Protein AF-A0A7J7GX47-F1 (afdb_monomer_lite)

Organism: Camellia sinensis (NCBI:txid4442)

Radius of gyration: 17.74 Å; chains: 1; bounding box: 39×36×40 Å

Structure (mmCIF, N/CA/C/O backbone):
data_AF-A0A7J7GX47-F1
#
_entry.id   AF-A0A7J7GX47-F1
#
loop_
_atom_site.group_PDB
_atom_site.id
_atom_site.type_symbol
_atom_site.label_atom_id
_atom_site.label_alt_id
_atom_site.label_comp_id
_atom_site.label_asym_id
_atom_site.label_entity_id
_atom_site.label_seq_id
_atom_site.pdbx_PDB_ins_code
_atom_site.Cartn_x
_atom_site.Cartn_y
_atom_site.Cartn_z
_atom_site.occupancy
_atom_site.B_iso_or_equiv
_atom_site.auth_seq_id
_atom_site.auth_comp_id
_atom_site.auth_asym_id
_atom_site.auth_atom_id
_atom_site.pdbx_PDB_model_num
ATOM 1 N N . MET A 1 1 ? 8.323 -12.358 -23.129 1.00 65.06 1 MET A N 1
ATOM 2 C CA . MET A 1 1 ? 8.931 -12.223 -21.784 1.00 65.06 1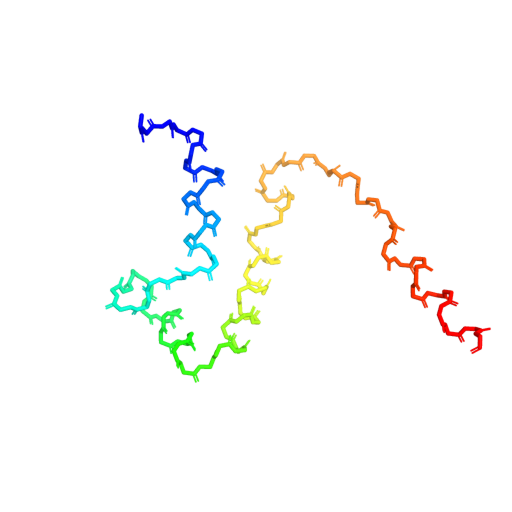 MET A CA 1
ATOM 3 C C . MET A 1 1 ? 8.366 -11.052 -20.983 1.00 65.06 1 MET A C 1
ATOM 5 O O . MET A 1 1 ? 8.536 -11.061 -19.779 1.00 65.06 1 MET A O 1
ATOM 9 N N . PHE A 1 2 ? 7.617 -10.117 -21.571 1.00 60.75 2 PHE A N 1
ATOM 10 C CA . PHE A 1 2 ? 6.748 -9.228 -20.795 1.00 60.75 2 PHE A CA 1
ATOM 11 C C . PHE A 1 2 ? 5.423 -9.123 -21.534 1.00 60.75 2 PHE A C 1
ATOM 13 O O . PHE A 1 2 ? 5.326 -8.410 -22.527 1.00 60.75 2 PHE A O 1
ATOM 20 N N . ASP A 1 3 ? 4.462 -9.943 -21.119 1.00 87.50 3 ASP A N 1
ATOM 21 C CA . ASP A 1 3 ? 3.075 -9.758 -21.523 1.00 87.50 3 ASP A CA 1
ATOM 22 C C . ASP A 1 3 ? 2.447 -8.730 -20.574 1.00 87.50 3 ASP A C 1
ATOM 24 O O . ASP A 1 3 ? 2.752 -8.735 -19.378 1.00 87.50 3 ASP A O 1
ATOM 28 N N . LEU A 1 4 ? 1.583 -7.857 -21.090 1.00 90.62 4 LEU A N 1
ATOM 29 C CA . LEU A 1 4 ? 0.806 -6.940 -20.255 1.00 90.62 4 LEU A CA 1
ATOM 30 C C . LEU A 1 4 ? -0.067 -7.714 -19.265 1.00 90.62 4 LEU A C 1
ATOM 32 O O . LEU A 1 4 ? -0.278 -7.248 -18.148 1.00 90.62 4 LEU A O 1
ATOM 36 N N . VAL A 1 5 ? -0.492 -8.924 -19.633 1.00 91.81 5 VAL A N 1
ATOM 37 C CA . VAL A 1 5 ? -1.205 -9.842 -18.737 1.00 91.81 5 VAL A CA 1
ATOM 38 C C . VAL A 1 5 ? -0.403 -10.111 -17.456 1.00 91.81 5 VAL A C 1
ATOM 40 O O . VAL A 1 5 ? -0.954 -10.057 -16.356 1.00 91.81 5 VAL A O 1
ATOM 43 N N . ASN A 1 6 ? 0.924 -10.255 -17.556 1.00 89.62 6 ASN A N 1
ATOM 44 C CA . ASN A 1 6 ? 1.779 -10.519 -16.395 1.00 89.62 6 ASN A CA 1
ATOM 45 C C . ASN A 1 6 ? 1.771 -9.370 -15.375 1.00 89.62 6 ASN A C 1
ATOM 47 O O . ASN A 1 6 ? 2.069 -9.602 -14.203 1.00 89.62 6 ASN A O 1
ATOM 51 N N . VAL A 1 7 ? 1.448 -8.135 -15.785 1.00 92.25 7 VAL A N 1
ATOM 52 C CA . VAL A 1 7 ? 1.324 -6.990 -14.862 1.00 92.25 7 VAL A CA 1
ATOM 53 C C . VAL A 1 7 ? 0.233 -7.256 -13.835 1.00 92.25 7 VAL A C 1
ATOM 55 O O . VAL A 1 7 ? 0.462 -7.077 -12.640 1.00 92.25 7 VAL A O 1
ATOM 58 N N . PHE A 1 8 ? -0.916 -7.741 -14.291 1.00 91.69 8 PHE A N 1
ATOM 59 C CA . PHE A 1 8 ? -2.075 -7.983 -13.442 1.00 91.69 8 PHE A CA 1
ATOM 60 C C . PHE A 1 8 ? -2.026 -9.352 -12.758 1.00 91.69 8 PHE A C 1
ATOM 62 O O . PHE A 1 8 ? -2.427 -9.456 -11.603 1.00 91.69 8 PHE A O 1
ATOM 69 N N . GLU A 1 9 ? -1.493 -10.381 -13.423 1.00 91.69 9 GLU A N 1
ATOM 70 C CA . GLU A 1 9 ? -1.473 -11.748 -12.880 1.00 91.69 9 GLU A CA 1
ATOM 71 C C . GLU A 1 9 ? -0.280 -12.038 -11.960 1.00 91.69 9 GLU A C 1
ATOM 73 O O . GLU A 1 9 ? -0.380 -12.883 -11.072 1.00 91.69 9 GLU A O 1
ATOM 78 N N . VAL A 1 10 ? 0.855 -11.353 -12.151 1.00 90.62 10 VAL A N 1
ATOM 79 C CA . VAL A 1 10 ? 2.103 -11.669 -11.436 1.00 90.62 10 VAL A CA 1
ATOM 80 C C . VAL A 1 10 ? 2.652 -10.456 -10.695 1.00 90.62 10 VAL A C 1
ATOM 82 O O . VAL A 1 10 ? 2.816 -10.512 -9.477 1.00 90.62 10 VAL A O 1
ATOM 85 N N . PHE A 1 11 ? 2.918 -9.346 -11.388 1.00 90.69 11 PHE A N 1
ATOM 86 C CA . PHE A 1 11 ? 3.659 -8.228 -10.796 1.00 90.69 11 PHE A CA 1
ATOM 87 C C . PHE A 1 11 ? 2.877 -7.499 -9.698 1.00 90.69 11 PHE A C 1
ATOM 89 O O . PHE A 1 11 ? 3.417 -7.295 -8.611 1.00 90.69 11 PHE A O 1
ATOM 96 N N . LEU A 1 12 ? 1.619 -7.121 -9.949 1.00 92.50 12 LEU A N 1
ATOM 97 C CA . LEU A 1 12 ? 0.805 -6.413 -8.956 1.00 92.50 12 LEU A CA 1
ATOM 98 C C . LEU A 1 12 ? 0.504 -7.276 -7.720 1.00 92.50 12 LEU A C 1
ATOM 100 O O . LEU A 1 12 ? 0.747 -6.7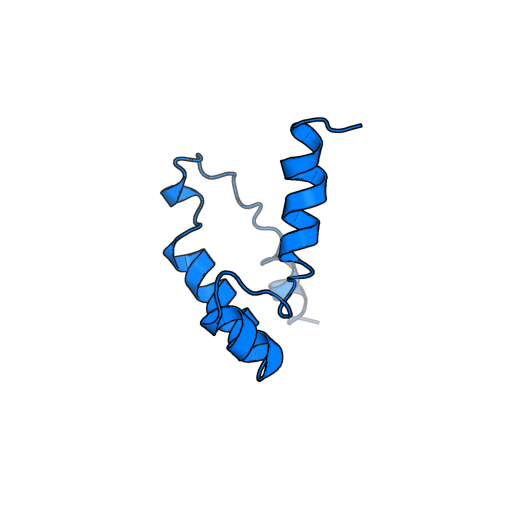88 -6.615 1.00 92.50 12 LEU A O 1
ATOM 104 N N . PRO A 1 13 ? 0.066 -8.548 -7.846 1.00 93.88 13 PRO A N 1
ATOM 105 C CA . PRO A 1 13 ? -0.113 -9.407 -6.680 1.00 93.88 13 PRO A CA 1
ATOM 106 C C . PRO A 1 13 ? 1.174 -9.556 -5.865 1.00 93.88 13 PRO A C 1
ATOM 108 O O . PRO A 1 13 ? 1.158 -9.357 -4.652 1.00 93.88 13 PRO A O 1
ATOM 111 N N . GLN A 1 14 ? 2.312 -9.828 -6.513 1.00 92.19 14 GLN A N 1
ATOM 112 C CA . GLN A 1 14 ? 3.585 -9.978 -5.804 1.00 92.19 14 GLN A CA 1
ATOM 113 C C . GLN A 1 14 ? 4.016 -8.693 -5.087 1.00 92.19 14 GLN A C 1
ATOM 115 O O . GLN A 1 14 ? 4.437 -8.764 -3.933 1.00 92.19 14 GLN A O 1
ATOM 120 N N . LEU A 1 15 ? 3.872 -7.530 -5.729 1.00 91.31 15 LEU A N 1
ATOM 121 C CA . LEU A 1 15 ? 4.209 -6.237 -5.131 1.00 91.31 15 LEU A CA 1
ATOM 122 C C . LEU A 1 15 ? 3.346 -5.926 -3.899 1.00 91.31 15 LEU A C 1
ATOM 124 O O . LEU A 1 15 ? 3.855 -5.394 -2.914 1.00 91.31 15 LEU A O 1
ATOM 128 N N . LEU A 1 16 ? 2.052 -6.255 -3.944 1.00 91.88 16 LEU A N 1
ATOM 129 C CA . LEU A 1 16 ? 1.130 -6.021 -2.829 1.00 91.88 16 LEU A CA 1
ATOM 130 C C . LEU A 1 16 ? 1.377 -6.978 -1.655 1.00 91.88 16 LEU A C 1
ATOM 132 O O . LEU A 1 16 ? 1.245 -6.565 -0.504 1.00 91.88 16 LEU A O 1
ATOM 136 N N . LEU A 1 17 ? 1.759 -8.234 -1.923 1.00 89.44 17 LEU A N 1
ATOM 137 C CA . LEU A 1 17 ? 2.133 -9.185 -0.869 1.00 89.44 17 LEU A CA 1
ATOM 138 C C . LEU A 1 17 ? 3.476 -8.835 -0.218 1.00 89.44 17 LEU A C 1
ATOM 140 O O . LEU A 1 17 ? 3.648 -9.032 0.988 1.00 89.44 17 LEU A O 1
ATOM 144 N N . TYR A 1 18 ? 4.422 -8.324 -1.006 1.00 86.19 18 TYR A N 1
ATOM 145 C CA . TYR A 1 18 ? 5.780 -8.033 -0.558 1.00 86.19 18 TYR A CA 1
ATOM 146 C C . TYR A 1 18 ? 6.195 -6.617 -0.970 1.00 86.19 18 TYR A C 1
ATOM 148 O O . TYR A 1 18 ? 6.957 -6.438 -1.925 1.00 86.19 18 TYR A O 1
ATOM 156 N N . PRO A 1 19 ? 5.727 -5.591 -0.232 1.00 84.50 19 PRO A N 1
ATOM 157 C CA . PRO A 1 19 ? 6.176 -4.227 -0.45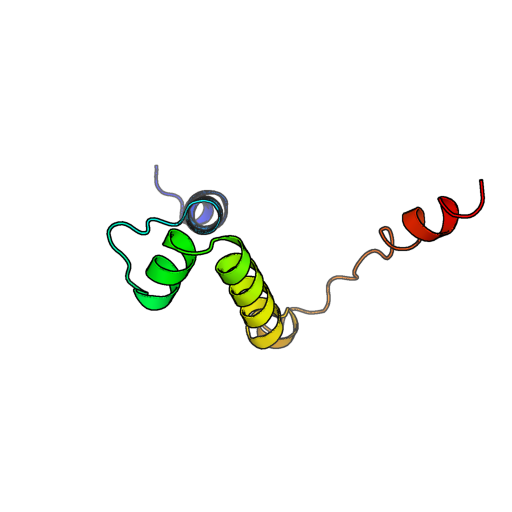4 1.00 84.50 19 PRO A CA 1
ATOM 158 C C . PRO A 1 19 ? 7.689 -4.128 -0.254 1.00 84.50 19 PRO A C 1
ATOM 160 O O . PRO A 1 19 ? 8.262 -4.833 0.577 1.00 84.50 19 PRO A O 1
ATOM 163 N N . THR A 1 20 ? 8.334 -3.205 -0.967 1.00 85.00 20 THR A N 1
ATOM 164 C CA . THR A 1 20 ? 9.755 -2.887 -0.765 1.00 85.00 20 THR A CA 1
ATOM 165 C C . THR A 1 20 ? 9.881 -1.624 0.097 1.00 85.00 20 THR A C 1
ATOM 167 O O . THR A 1 20 ? 9.812 -0.519 -0.437 1.00 85.00 20 THR A O 1
ATOM 170 N N . PRO A 1 21 ? 10.053 -1.735 1.429 1.00 77.38 21 PRO A N 1
ATOM 171 C CA . PRO A 1 21 ? 10.124 -0.571 2.317 1.00 77.38 21 PRO A CA 1
ATOM 172 C C . PRO A 1 21 ? 11.472 0.166 2.256 1.00 77.38 21 PRO A C 1
ATOM 174 O O . PRO A 1 21 ? 11.588 1.258 2.802 1.00 77.38 21 PRO A O 1
ATOM 177 N N . SER A 1 22 ? 12.490 -0.422 1.617 1.00 79.06 22 SER A N 1
ATOM 178 C CA . SER A 1 22 ? 13.851 0.128 1.538 1.00 79.06 22 SER A CA 1
ATOM 179 C C . SER A 1 22 ? 14.004 1.306 0.572 1.00 79.06 22 SER A C 1
ATOM 181 O O . SER A 1 22 ? 14.948 2.072 0.728 1.00 79.06 22 SER A O 1
ATOM 183 N N . ASP A 1 23 ? 13.093 1.460 -0.392 1.00 85.88 23 ASP A N 1
ATOM 184 C CA . ASP A 1 23 ? 13.034 2.615 -1.298 1.00 85.88 23 ASP A CA 1
ATOM 185 C C . ASP A 1 23 ? 11.567 3.029 -1.520 1.00 85.88 23 ASP A C 1
ATOM 187 O O . ASP A 1 23 ? 10.938 2.660 -2.517 1.00 85.88 23 ASP A O 1
ATOM 191 N N . PRO A 1 24 ? 10.945 3.683 -0.523 1.00 89.19 24 PRO A N 1
ATOM 192 C CA . PRO A 1 24 ? 9.506 3.853 -0.519 1.00 89.19 24 PRO A CA 1
ATOM 193 C C . PRO A 1 24 ? 9.071 5.113 -1.271 1.00 89.19 24 PRO A C 1
ATOM 195 O O . PRO A 1 24 ? 9.436 6.229 -0.911 1.00 89.19 24 PRO A O 1
ATOM 198 N N . LEU A 1 25 ? 8.156 4.951 -2.230 1.00 92.25 25 LEU A N 1
ATOM 199 C CA . LEU A 1 25 ? 7.418 6.086 -2.803 1.00 92.25 25 LEU A CA 1
ATOM 200 C C . LEU A 1 25 ? 6.451 6.716 -1.786 1.00 92.25 25 LEU A C 1
ATOM 202 O O . LEU A 1 25 ? 6.235 7.925 -1.795 1.00 92.25 25 LEU A O 1
ATOM 206 N N . ASN A 1 26 ? 5.879 5.903 -0.889 1.00 94.12 26 ASN A N 1
ATOM 207 C CA . ASN A 1 26 ? 5.076 6.364 0.243 1.00 94.12 26 ASN A CA 1
ATOM 208 C C . ASN A 1 26 ? 5.819 6.081 1.557 1.00 94.12 26 ASN A C 1
ATOM 210 O O . ASN A 1 26 ? 5.710 4.995 2.133 1.00 94.12 26 ASN A O 1
ATOM 214 N N . GLY A 1 27 ? 6.572 7.079 2.025 1.00 94.00 27 GLY A N 1
ATOM 215 C CA . GLY A 1 27 ? 7.377 6.972 3.242 1.00 94.00 27 GLY A CA 1
ATOM 216 C C . GLY A 1 27 ? 6.563 6.720 4.516 1.00 94.00 27 GLY A C 1
ATOM 217 O O . GLY A 1 27 ? 7.035 6.006 5.396 1.00 94.00 27 GLY A O 1
ATOM 218 N N . GLU A 1 28 ? 5.331 7.235 4.614 1.00 94.19 28 GLU A N 1
ATOM 219 C CA . GLU A 1 28 ? 4.461 7.013 5.782 1.00 94.19 28 GLU A CA 1
ATOM 220 C C . GLU A 1 28 ? 4.037 5.543 5.878 1.00 94.19 28 GLU A C 1
ATOM 222 O O . GLU A 1 28 ? 4.153 4.923 6.936 1.00 94.19 28 GLU A O 1
ATOM 227 N N . ALA A 1 29 ? 3.594 4.971 4.755 1.00 93.88 29 ALA A N 1
ATOM 228 C CA . ALA A 1 29 ? 3.201 3.569 4.672 1.00 93.88 29 ALA A CA 1
ATOM 229 C C . ALA A 1 29 ? 4.376 2.634 4.990 1.00 93.88 29 ALA A C 1
ATOM 231 O O . ALA A 1 29 ? 4.216 1.690 5.763 1.00 93.88 29 ALA A O 1
ATOM 232 N N . ALA A 1 30 ? 5.562 2.924 4.447 1.00 94.00 30 ALA A N 1
ATOM 233 C CA . ALA A 1 30 ? 6.762 2.135 4.700 1.00 94.00 30 ALA A CA 1
ATOM 234 C C . ALA A 1 30 ? 7.220 2.221 6.161 1.00 94.00 30 ALA A C 1
ATOM 236 O O . ALA A 1 30 ? 7.475 1.190 6.782 1.00 94.00 30 ALA A O 1
ATOM 237 N N . ALA A 1 31 ? 7.254 3.423 6.745 1.00 94.69 31 ALA A N 1
ATOM 238 C CA . ALA A 1 31 ? 7.607 3.601 8.151 1.00 94.69 31 ALA A CA 1
ATOM 239 C C . ALA A 1 31 ? 6.623 2.874 9.080 1.00 94.69 31 ALA A C 1
ATOM 241 O O . ALA A 1 31 ? 7.044 2.224 10.039 1.00 94.69 31 ALA A O 1
ATOM 242 N N . LEU A 1 32 ? 5.318 2.944 8.785 1.00 94.75 32 LEU A N 1
ATOM 243 C CA . LEU A 1 32 ? 4.300 2.225 9.547 1.00 94.75 32 LEU A CA 1
ATOM 244 C C . LEU A 1 32 ? 4.486 0.711 9.423 1.00 94.75 32 LEU A C 1
ATOM 246 O O . LEU A 1 32 ? 4.518 0.039 10.444 1.00 94.75 32 LEU A O 1
ATOM 250 N N . MET A 1 33 ? 4.693 0.191 8.211 1.00 92.75 33 MET A N 1
ATOM 251 C CA . MET A 1 33 ? 4.933 -1.235 7.973 1.00 92.75 33 MET A CA 1
ATOM 252 C C . MET A 1 33 ? 6.177 -1.753 8.711 1.00 92.75 33 MET A C 1
ATOM 254 O O . MET A 1 33 ? 6.138 -2.842 9.280 1.00 92.75 33 MET A O 1
ATOM 258 N N . MET A 1 34 ? 7.271 -0.982 8.717 1.00 92.69 34 MET A N 1
ATOM 259 C CA . MET A 1 34 ? 8.514 -1.356 9.402 1.00 92.69 34 MET A CA 1
ATOM 260 C C . MET A 1 34 ? 8.381 -1.326 10.929 1.00 92.69 34 MET A C 1
ATOM 262 O O . MET A 1 34 ? 9.017 -2.127 11.610 1.00 92.69 34 MET A O 1
ATOM 266 N N . ARG A 1 35 ? 7.583 -0.398 11.473 1.00 95.50 35 ARG A N 1
ATOM 267 C CA . ARG A 1 35 ? 7.415 -0.218 12.922 1.00 95.50 35 ARG A CA 1
ATOM 268 C C . ARG A 1 35 ? 6.335 -1.122 13.512 1.00 95.50 35 ARG A C 1
ATOM 270 O O . ARG A 1 35 ? 6.521 -1.655 14.599 1.00 95.50 35 ARG A O 1
ATOM 277 N N . ASP A 1 36 ? 5.201 -1.232 12.830 1.00 96.00 36 ASP A N 1
ATOM 278 C CA . ASP A 1 36 ? 4.009 -1.946 13.282 1.00 96.00 36 ASP A CA 1
ATOM 279 C C . ASP A 1 36 ? 3.219 -2.483 12.080 1.00 96.00 36 ASP A C 1
ATOM 281 O O . ASP A 1 36 ? 2.372 -1.809 11.480 1.00 96.00 36 ASP A O 1
ATOM 285 N N . LYS A 1 37 ? 3.500 -3.742 11.740 1.00 93.06 37 LYS A N 1
ATOM 286 C CA . LYS A 1 37 ? 2.854 -4.429 10.623 1.00 93.06 37 LYS A CA 1
ATOM 287 C C . LYS A 1 37 ? 1.342 -4.588 10.828 1.00 93.06 37 LYS A C 1
ATOM 289 O O . LYS A 1 37 ? 0.593 -4.453 9.866 1.00 93.06 37 LYS A O 1
ATOM 294 N N . THR A 1 38 ? 0.881 -4.815 12.057 1.00 96.06 38 THR A N 1
ATOM 295 C CA . THR A 1 38 ? -0.549 -4.992 12.355 1.00 96.06 38 THR A CA 1
ATOM 296 C C . THR A 1 38 ? -1.316 -3.692 12.123 1.00 96.06 38 THR A C 1
ATOM 298 O O . THR A 1 38 ? -2.368 -3.694 11.482 1.00 96.06 38 THR A O 1
ATOM 301 N N . ALA A 1 39 ? -0.772 -2.562 12.586 1.00 96.44 39 ALA A N 1
ATOM 302 C CA . ALA A 1 39 ? -1.367 -1.252 12.337 1.00 96.44 39 ALA A CA 1
ATOM 303 C C . ALA A 1 39 ? -1.363 -0.890 10.843 1.00 96.44 39 ALA A C 1
ATOM 305 O O . ALA A 1 39 ? -2.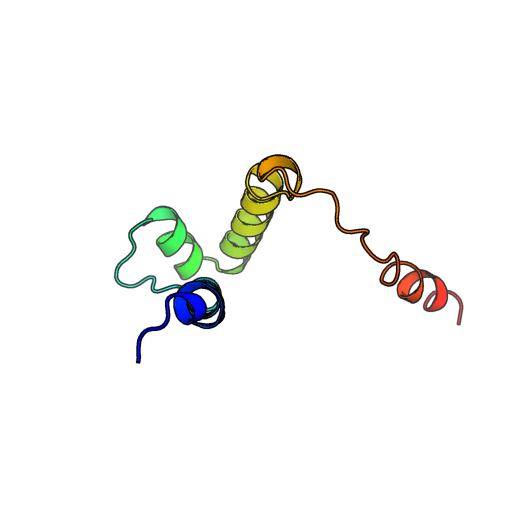332 -0.310 10.347 1.00 96.44 39 ALA A O 1
ATOM 306 N N . TYR A 1 40 ? -0.306 -1.258 10.112 1.00 95.75 40 TYR A N 1
ATOM 307 C CA . TYR A 1 40 ? -0.265 -1.118 8.657 1.00 95.75 40 TYR A CA 1
ATOM 308 C C . TYR A 1 40 ? -1.384 -1.921 7.978 1.00 95.75 40 TYR A C 1
ATOM 310 O O . TYR A 1 40 ? -2.151 -1.350 7.206 1.00 95.75 40 TYR A O 1
ATOM 318 N N . GLU A 1 41 ? -1.536 -3.207 8.303 1.00 94.75 41 GLU A N 1
ATOM 319 C CA . GLU A 1 41 ? -2.587 -4.067 7.739 1.00 94.75 41 GLU A CA 1
ATOM 320 C C . GLU A 1 41 ? -3.995 -3.533 8.031 1.00 94.75 41 GLU A C 1
ATOM 322 O O . GLU A 1 41 ? -4.861 -3.541 7.153 1.00 94.75 41 GLU A O 1
ATOM 327 N N . GLN A 1 42 ? -4.226 -3.023 9.242 1.00 97.31 42 GLN A N 1
ATOM 328 C CA . GLN A 1 42 ? -5.494 -2.400 9.613 1.00 97.31 42 GLN A CA 1
ATOM 329 C C . GLN A 1 42 ? -5.771 -1.141 8.776 1.00 97.31 42 GLN A C 1
ATOM 331 O O . GLN A 1 42 ? -6.855 -1.000 8.207 1.00 97.31 42 GLN A O 1
ATOM 336 N N . ARG A 1 43 ? -4.770 -0.267 8.616 1.00 95.88 43 ARG A N 1
ATOM 337 C CA . ARG A 1 43 ? -4.884 0.945 7.792 1.00 95.88 43 ARG A CA 1
ATOM 338 C C . ARG A 1 43 ? -5.109 0.610 6.316 1.00 95.88 43 ARG A C 1
ATOM 340 O O . ARG A 1 43 ? -5.914 1.270 5.667 1.00 95.88 43 ARG A O 1
ATOM 347 N N . VAL A 1 44 ? -4.469 -0.436 5.789 1.00 95.69 44 VAL A N 1
ATOM 348 C CA . VAL A 1 44 ? -4.722 -0.928 4.422 1.00 95.69 44 VAL A CA 1
ATOM 349 C C . VAL A 1 44 ? -6.182 -1.361 4.267 1.00 95.69 44 VAL A C 1
ATOM 351 O O . VAL A 1 44 ? -6.841 -0.917 3.329 1.00 95.69 44 VAL A O 1
ATOM 354 N N . LYS A 1 45 ? -6.728 -2.148 5.205 1.00 95.12 45 LYS A N 1
ATOM 355 C CA . LYS A 1 45 ? -8.140 -2.577 5.169 1.00 95.12 45 LYS A CA 1
ATOM 356 C C . LYS A 1 45 ? -9.108 -1.393 5.186 1.00 95.12 45 LYS A C 1
ATOM 358 O O . LYS A 1 45 ? -10.061 -1.377 4.409 1.00 95.12 45 LYS A O 1
ATOM 363 N N . GLU A 1 46 ? -8.855 -0.394 6.029 1.00 96.56 46 GLU A N 1
ATOM 364 C CA . GLU A 1 46 ? -9.662 0.832 6.094 1.00 96.56 46 GLU A CA 1
ATOM 365 C C . GLU A 1 46 ? -9.641 1.605 4.771 1.00 96.56 46 GLU A C 1
ATOM 367 O O . GLU A 1 46 ? -10.682 2.060 4.294 1.00 96.56 46 GLU A O 1
ATOM 372 N N . PHE A 1 47 ? -8.470 1.718 4.140 1.00 95.25 47 PHE A N 1
ATOM 373 C CA . PHE A 1 47 ? -8.336 2.376 2.842 1.00 95.25 47 PHE A CA 1
ATOM 374 C C . PHE A 1 47 ? -9.036 1.590 1.730 1.00 95.25 47 PHE A C 1
ATOM 376 O O . PHE A 1 47 ? -9.735 2.198 0.922 1.00 95.25 47 PHE A O 1
ATOM 383 N N . CYS A 1 48 ? -8.943 0.257 1.718 1.00 93.19 48 CYS A N 1
ATOM 384 C CA . CYS A 1 48 ? -9.690 -0.570 0.770 1.00 93.19 48 CYS A CA 1
ATOM 385 C C . CYS A 1 48 ? -11.205 -0.366 0.913 1.00 93.19 48 CYS A C 1
ATOM 387 O O . CYS A 1 48 ? -11.899 -0.169 -0.079 1.00 93.19 48 CYS A O 1
ATOM 389 N N . GLN A 1 49 ? -11.721 -0.334 2.145 1.00 92.62 49 GLN A N 1
ATOM 390 C CA . GLN A 1 49 ? -13.145 -0.089 2.398 1.00 92.62 49 GLN A CA 1
ATOM 391 C C . GLN A 1 49 ? -13.603 1.319 2.010 1.00 92.62 49 GLN A C 1
ATOM 393 O O . GLN A 1 49 ? -14.793 1.535 1.776 1.00 92.62 49 GLN A O 1
ATOM 398 N N . LYS A 1 50 ? -12.699 2.296 2.003 1.00 93.62 50 LYS A N 1
ATOM 399 C CA . LYS A 1 50 ? -13.043 3.685 1.707 1.00 93.62 50 LYS A CA 1
ATOM 400 C C . LYS A 1 50 ? -12.892 4.043 0.228 1.00 93.62 50 LYS A C 1
ATOM 402 O O . LYS A 1 50 ? -13.583 4.954 -0.213 1.00 93.62 50 LYS A O 1
ATOM 407 N N . TYR A 1 51 ? -11.983 3.380 -0.486 1.00 92.12 51 TYR A N 1
ATOM 408 C CA . TYR A 1 51 ? -11.536 3.819 -1.811 1.00 92.12 51 TYR A CA 1
ATOM 409 C C . TYR A 1 51 ? -11.456 2.718 -2.876 1.00 92.12 51 TYR A C 1
ATOM 411 O O . TYR A 1 51 ? -11.187 3.033 -4.031 1.00 92.12 51 TYR A O 1
ATOM 419 N N . ALA A 1 52 ? -11.586 1.442 -2.506 1.00 91.56 52 ALA A N 1
ATOM 420 C CA . ALA A 1 52 ? -11.395 0.316 -3.421 1.00 91.56 52 ALA A CA 1
ATOM 421 C C . ALA A 1 52 ? -12.574 -0.663 -3.372 1.00 91.56 52 ALA A C 1
ATOM 423 O O . ALA A 1 52 ? -12.381 -1.881 -3.395 1.00 91.56 52 ALA A O 1
ATOM 424 N N . LYS A 1 53 ? -13.801 -0.143 -3.261 1.00 90.94 53 LYS A N 1
ATOM 425 C CA . LYS A 1 53 ? -15.002 -0.973 -3.343 1.00 90.94 53 LYS A CA 1
ATOM 426 C C . LYS A 1 53 ? -15.404 -1.222 -4.799 1.00 90.94 53 LYS A C 1
ATOM 428 O O . LYS A 1 53 ? -15.138 -0.371 -5.644 1.00 90.94 53 LYS A O 1
ATOM 433 N N . PRO A 1 54 ? -16.103 -2.333 -5.104 1.00 85.00 54 PRO A N 1
ATOM 434 C CA . PRO A 1 54 ? -16.629 -2.592 -6.449 1.00 85.00 54 PRO A CA 1
ATOM 435 C C . PRO A 1 54 ? -17.477 -1.430 -6.980 1.00 85.00 54 PRO A C 1
ATOM 437 O O . PRO A 1 54 ? -17.378 -1.062 -8.151 1.00 85.00 54 PRO A O 1
ATOM 440 N N . GLU A 1 55 ? -18.239 -0.803 -6.078 1.00 85.12 55 GLU A N 1
ATOM 441 C CA . GLU A 1 55 ? -19.077 0.358 -6.373 1.00 85.12 55 GLU A CA 1
ATOM 442 C C . GLU A 1 55 ? -18.270 1.578 -6.856 1.00 85.12 55 GLU A C 1
ATOM 444 O O . GLU A 1 55 ? -18.751 2.323 -7.708 1.00 85.12 55 GLU A O 1
ATOM 449 N N . ASP A 1 56 ? -17.033 1.759 -6.375 1.00 79.44 56 ASP A N 1
ATOM 450 C CA . ASP A 1 56 ? -16.156 2.878 -6.754 1.00 79.44 56 ASP A CA 1
ATOM 451 C C . ASP A 1 56 ? -15.563 2.702 -8.165 1.00 79.44 56 ASP A C 1
ATOM 453 O O . ASP A 1 56 ? -15.170 3.673 -8.811 1.00 79.44 56 ASP A O 1
ATOM 457 N N . VAL A 1 57 ? -15.501 1.458 -8.654 1.00 78.38 57 VAL A N 1
ATOM 458 C CA . VAL A 1 57 ? -14.912 1.095 -9.957 1.00 78.38 57 VAL A CA 1
ATOM 459 C C . VAL A 1 57 ? -15.991 0.942 -11.042 1.00 78.38 57 VAL A C 1
ATOM 461 O O . VAL A 1 57 ? -15.683 0.699 -12.207 1.00 78.38 57 VAL A O 1
ATOM 464 N N . GLY A 1 58 ? -17.273 1.096 -10.686 1.00 67.25 58 GLY A N 1
ATOM 465 C CA . GLY A 1 58 ? -18.399 0.873 -11.598 1.00 67.25 58 GLY A CA 1
ATOM 466 C C . GLY A 1 58 ? -18.583 -0.597 -11.992 1.00 67.25 58 GLY A C 1
ATOM 467 O O . GLY A 1 58 ? -19.265 -0.886 -12.975 1.00 67.25 58 GLY A O 1
ATOM 468 N N . ALA A 1 59 ? -17.977 -1.525 -11.245 1.00 60.16 59 ALA A N 1
ATOM 469 C CA . ALA A 1 59 ? -18.185 -2.951 -11.436 1.00 60.16 59 ALA A CA 1
ATOM 470 C C . ALA A 1 59 ? -19.573 -3.321 -10.894 1.0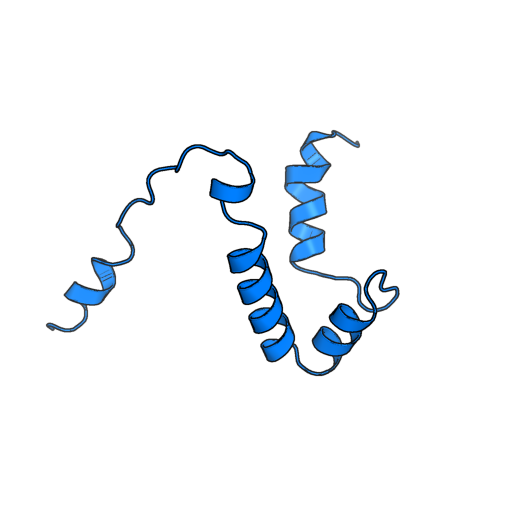0 60.16 59 ALA A C 1
ATOM 472 O O . ALA A 1 59 ? -19.912 -2.990 -9.755 1.00 60.16 59 ALA A O 1
ATOM 473 N N . ALA A 1 60 ? -20.390 -3.987 -11.715 1.00 55.50 60 ALA A N 1
ATOM 474 C CA . ALA A 1 60 ? -21.641 -4.574 -11.248 1.00 55.50 60 ALA A CA 1
ATOM 475 C C . ALA A 1 60 ? -21.339 -5.516 -10.067 1.00 55.50 60 ALA A C 1
ATOM 477 O O . ALA A 1 60 ? -20.293 -6.171 -10.085 1.00 55.50 60 ALA A O 1
ATOM 478 N N . PRO A 1 61 ? -22.200 -5.579 -9.036 1.00 54.09 61 PRO A N 1
ATOM 479 C CA . PRO A 1 61 ? -21.960 -6.446 -7.895 1.00 54.09 61 PRO A CA 1
ATOM 480 C C . PRO A 1 61 ? -21.881 -7.891 -8.390 1.00 54.09 61 PRO A C 1
ATOM 482 O O . PRO A 1 61 ? -22.881 -8.457 -8.825 1.00 54.09 61 PRO A O 1
ATOM 485 N N . GLU A 1 62 ? -20.690 -8.487 -8.340 1.00 57.41 62 GLU A N 1
ATOM 486 C CA . GLU A 1 62 ? -20.591 -9.937 -8.399 1.00 57.41 62 GLU A CA 1
ATOM 487 C C . GLU A 1 62 ? -21.239 -10.463 -7.119 1.00 57.41 62 GLU A C 1
ATOM 489 O O . GLU A 1 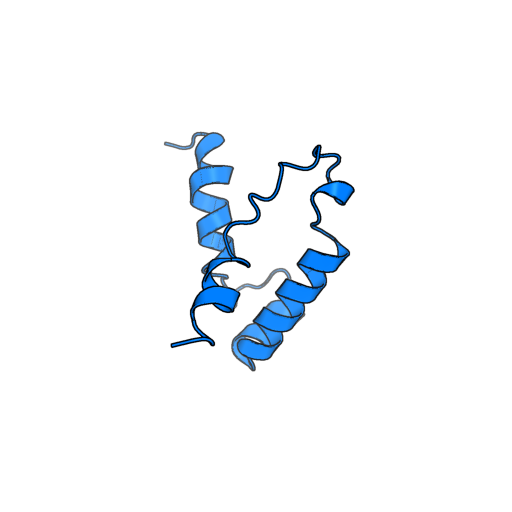62 ? -20.830 -10.107 -6.009 1.00 57.41 62 GLU A O 1
ATOM 494 N N . GLU A 1 63 ? -22.320 -11.223 -7.294 1.00 46.28 63 GLU A N 1
ATOM 495 C CA . GLU A 1 63 ? -23.062 -11.915 -6.245 1.00 46.28 63 GLU A CA 1
ATOM 496 C C . GLU A 1 63 ? -22.066 -12.564 -5.276 1.00 46.28 63 GLU A C 1
ATOM 498 O O . GLU A 1 63 ? -21.414 -13.562 -5.590 1.00 46.28 63 GLU A O 1
ATOM 503 N N . LYS A 1 64 ? -21.912 -11.976 -4.085 1.00 43.66 64 LYS A N 1
ATOM 504 C CA . LYS A 1 64 ? -21.173 -12.609 -2.997 1.00 43.66 64 LYS A CA 1
ATOM 505 C C . LYS A 1 64 ? -21.943 -13.873 -2.642 1.00 43.66 64 LYS A C 1
ATOM 507 O O . LYS A 1 64 ? -22.967 -13.790 -1.969 1.00 43.66 64 LYS A O 1
ATOM 512 N N . SER A 1 65 ? -21.467 -15.024 -3.114 1.00 44.94 65 SER A N 1
ATOM 513 C CA . SER A 1 65 ? -21.951 -16.325 -2.662 1.00 44.94 65 SER A CA 1
ATOM 514 C C . SER A 1 65 ? -21.889 -16.344 -1.136 1.00 44.94 65 SER A C 1
ATOM 516 O O . SER A 1 65 ? -20.815 -16.237 -0.541 1.00 44.94 65 SER A O 1
ATOM 518 N N . SER A 1 66 ? -23.069 -16.396 -0.524 1.00 50.81 66 SER A N 1
ATOM 519 C CA . SER A 1 66 ? -23.358 -16.326 0.909 1.00 50.81 66 SER A CA 1
ATOM 520 C C . SER A 1 66 ? -22.912 -17.596 1.658 1.00 50.81 66 SER A C 1
ATOM 522 O O . SER A 1 66 ? -23.664 -18.136 2.463 1.00 50.81 66 SER A O 1
ATOM 524 N N . ASP A 1 67 ? -21.711 -18.105 1.380 1.00 51.78 67 ASP A N 1
ATOM 525 C CA . ASP A 1 67 ? -21.282 -19.447 1.808 1.00 51.78 67 ASP A CA 1
ATOM 526 C C . ASP A 1 67 ? -20.366 -19.440 3.052 1.00 51.78 67 ASP A C 1
ATOM 528 O O . ASP A 1 67 ? -20.113 -20.485 3.647 1.00 51.78 67 ASP A O 1
ATOM 532 N N . ASP A 1 68 ? -19.905 -18.266 3.508 1.00 49.50 68 ASP A N 1
ATOM 533 C CA . ASP A 1 68 ? -19.052 -18.146 4.712 1.00 49.50 68 ASP A CA 1
ATOM 534 C C . ASP A 1 68 ? -19.851 -17.886 6.011 1.00 49.50 68 ASP A C 1
ATOM 536 O O . ASP A 1 68 ? -19.323 -18.007 7.118 1.00 49.50 68 ASP A O 1
ATOM 540 N N . GLU A 1 69 ? -21.149 -17.568 5.909 1.00 48.72 69 GLU A N 1
ATOM 541 C CA . GLU A 1 69 ? -22.006 -17.313 7.080 1.00 48.72 69 GLU A CA 1
ATOM 542 C C . GLU A 1 69 ? -22.753 -18.579 7.558 1.00 48.72 69 GLU A C 1
ATOM 544 O O . GLU A 1 69 ? -22.974 -18.750 8.760 1.00 48.72 69 GLU A O 1
ATOM 549 N N . GLU A 1 70 ? -23.030 -19.552 6.674 1.00 49.53 70 GLU A N 1
ATOM 550 C CA . GLU A 1 70 ? -23.647 -20.834 7.071 1.00 49.53 70 GLU A CA 1
ATOM 551 C C . GLU A 1 70 ? -22.691 -21.764 7.842 1.00 49.53 70 GLU A C 1
ATOM 553 O O . GLU A 1 70 ? -23.137 -22.541 8.697 1.00 49.53 70 GLU A O 1
ATOM 558 N N . MET A 1 71 ? -21.375 -21.678 7.606 1.00 52.19 71 MET A N 1
ATOM 559 C CA . MET A 1 71 ? -20.401 -22.555 8.271 1.00 52.19 71 MET A CA 1
ATOM 560 C C . MET A 1 71 ? -20.133 -22.149 9.733 1.00 52.19 71 MET A C 1
ATOM 562 O O . MET A 1 71 ? -19.763 -22.995 10.548 1.00 52.19 71 MET A O 1
ATOM 566 N N . ARG A 1 72 ? -20.394 -20.885 10.102 1.00 56.19 72 ARG A N 1
ATOM 567 C CA . ARG A 1 72 ? -20.299 -20.408 11.494 1.00 56.19 72 ARG A CA 1
ATOM 568 C C . ARG A 1 72 ? -21.519 -20.774 12.333 1.00 56.19 72 ARG A C 1
ATOM 570 O O . ARG A 1 72 ? -21.360 -21.216 13.466 1.00 56.19 72 ARG A O 1
ATOM 577 N N . ILE A 1 73 ? -22.723 -20.691 11.766 1.00 56.81 73 ILE A N 1
ATOM 578 C CA . ILE A 1 73 ? -23.968 -20.969 12.505 1.00 56.81 73 ILE A CA 1
ATOM 579 C C . ILE A 1 73 ? -24.120 -22.466 12.836 1.00 56.81 73 ILE A C 1
ATOM 581 O O . ILE A 1 73 ? -24.728 -22.825 13.846 1.00 56.81 73 ILE A O 1
ATOM 585 N N . ARG A 1 74 ? -23.536 -23.365 12.030 1.00 56.62 74 ARG A N 1
ATOM 586 C CA . ARG A 1 74 ? -23.564 -24.815 12.297 1.00 56.62 74 ARG A CA 1
ATOM 587 C C . ARG A 1 74 ? -22.521 -25.297 13.313 1.00 56.62 74 ARG A C 1
ATOM 589 O O . ARG A 1 74 ? -22.699 -26.383 13.856 1.00 56.62 74 ARG A O 1
ATOM 596 N N . GLY A 1 75 ? -21.479 -24.513 13.594 1.00 50.47 75 GLY A N 1
ATOM 597 C CA . GLY A 1 75 ? -20.416 -24.880 14.539 1.00 50.47 75 GLY A CA 1
ATOM 598 C C . GLY A 1 75 ? -20.751 -24.638 16.015 1.00 50.47 75 GLY A C 1
ATOM 599 O O . GLY A 1 75 ? -20.130 -25.245 16.879 1.00 50.47 75 GLY A O 1
ATOM 600 N N . GLU A 1 76 ? -21.742 -23.795 16.319 1.00 52.25 76 GLU A N 1
ATOM 601 C CA . GLU A 1 76 ? -22.107 -23.418 17.700 1.00 52.25 76 GLU A CA 1
ATOM 602 C C . GLU A 1 76 ? -23.249 -24.259 18.305 1.00 52.25 76 GLU A C 1
ATOM 604 O O . GLU A 1 76 ? -23.718 -23.975 19.406 1.00 52.25 76 GLU A O 1
ATOM 609 N N . ARG A 1 77 ? -23.725 -25.298 17.603 1.00 52.88 77 ARG A N 1
ATOM 610 C CA . ARG A 1 77 ? -24.824 -26.172 18.066 1.00 52.88 77 ARG A CA 1
ATOM 611 C C . ARG A 1 77 ? -24.454 -27.652 18.247 1.00 52.88 77 ARG A C 1
ATOM 613 O O . ARG A 1 77 ? -25.366 -28.473 18.333 1.00 52.88 77 ARG A O 1
ATOM 620 N N . ALA A 1 78 ? -23.168 -27.994 18.325 1.00 44.38 78 ALA A N 1
ATOM 621 C CA . ALA A 1 78 ? -22.710 -29.351 18.643 1.00 44.38 78 ALA A CA 1
ATOM 622 C C . ALA A 1 78 ? -22.063 -29.416 20.031 1.00 44.38 78 ALA A C 1
ATOM 624 O O . ALA A 1 78 ? -21.232 -28.531 20.328 1.00 44.38 78 ALA A O 1
#

Sequence (78 aa):
MFDLVNVFEVFLPQLLLYPTPSDPLNGEAAALMMRDKTAYEQRVKEFCQKYAKPEDVGAAPEEKSSDDEEMRIRGERA

Secondary structure (DSSP, 8-state):
---THHIIIIIHHHHHHS--TTS-SSHHHHHHHHH-HHHHHHHHHHHHHHH--GGGGT---------SSHHHHTGGG-

InterPro domains:
  IPR000608 Ubiquitin-conjugating (UBC), catalytic core domain [PS50127] (1-53)
  IPR016135 Ubiquitin-conjugating enzyme/RWD-like [G3DSA:3.10.110.10] (1-65)
  IPR016135 Ubiquitin-conjugating enzyme/RWD-like [SSF54495] (2-53)

Foldseek 3Di:
DDDVVCVVVPVVVVCVVDPDLVDDPDVVLSVCCVVPVPVSVVVVVVCCVVQVDCVNVVHDDDPPPPPPVVVVVVVVPD

pLDDT: mean 80.06, std 18.03, range [43.66, 97.31]